Protein AF-A0A183SJF9-F1 (afdb_monomer_lite)

Foldseek 3Di:
DVVVVVVVVVVVCVVVVVVVVVVVVVVVVVVVVLVVQLVVCVVVVVVVVNVVSVCVVVDPPPPQPPWDADPVRPDTHRDPVVSVVRVVVVCCCVVVVDPPDDDDDDDDDDD

Sequence (111 aa):
MELRTHANKAAYFRCQRPVQQRLREMQDAWMIRKAEEIQGCADRNEMKIFFKAIKAIYGPCIKGSAPLLSSDGTTLLTEKSQILKRWAEHFRSVLNCSSANRYDLRHPPTT

Secondary structure (DSSP, 8-state):
-HHHHHHHHHHHHHHHHHHHHHHHHHHHHHHHHHHHHHHHHHHTT-HHHHHHHHHHHH-S-------EE-TTSS-EE-SHHHH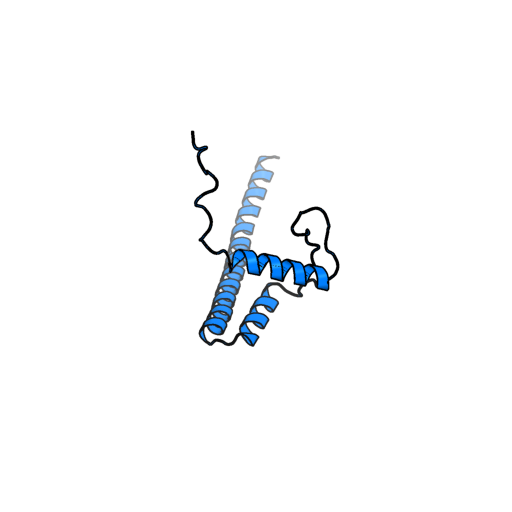HHHHHHHHHHHHS--S---S---PPP--

Organis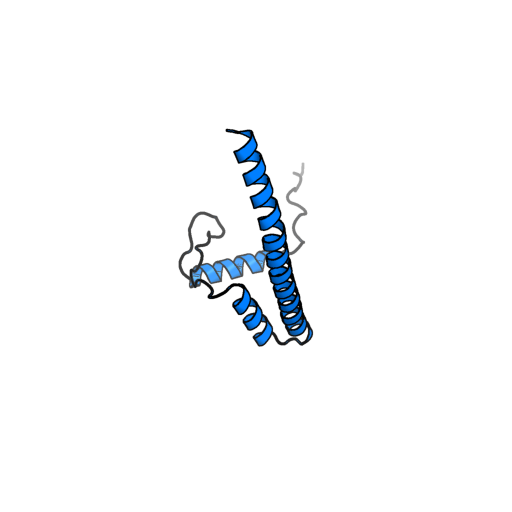m: Schistocephalus solidus (NCBI:txid70667)

pLDDT: mean 84.31, std 14.86, range [44.47, 97.75]

Radius of gyration: 27.4 Å; chains: 1; bounding box: 81×44×60 Å

Structure (mmCIF, N/CA/C/O backbone):
data_AF-A0A183SJF9-F1
#
_entry.id   AF-A0A183SJF9-F1
#
loop_
_atom_site.group_PDB
_atom_site.id
_atom_site.type_symbol
_atom_site.label_atom_id
_atom_site.label_alt_id
_atom_site.label_comp_id
_atom_site.label_asym_id
_atom_site.label_entity_id
_atom_site.label_seq_id
_atom_site.pdbx_PDB_ins_code
_atom_site.Cartn_x
_atom_site.Cartn_y
_atom_site.Cartn_z
_atom_site.occupancy
_atom_site.B_iso_or_equiv
_atom_site.auth_seq_id
_atom_site.auth_comp_id
_atom_site.auth_asym_id
_atom_site.auth_atom_id
_atom_site.pdbx_PDB_model_num
ATOM 1 N N . MET A 1 1 ? 17.161 23.687 -37.092 1.00 63.03 1 MET A N 1
ATOM 2 C CA . MET A 1 1 ? 17.462 23.278 -35.699 1.00 63.03 1 MET A CA 1
ATOM 3 C C . MET A 1 1 ? 16.383 22.346 -35.133 1.00 63.03 1 MET A C 1
ATOM 5 O O . MET A 1 1 ? 16.736 21.341 -34.534 1.00 63.03 1 MET A O 1
ATOM 9 N N . GLU A 1 2 ? 15.096 22.604 -35.391 1.00 66.31 2 GLU A N 1
ATOM 10 C CA . GLU A 1 2 ? 13.957 21.864 -34.807 1.00 66.31 2 GLU A CA 1
ATOM 11 C C . GLU A 1 2 ? 13.864 20.368 -35.158 1.00 66.31 2 GLU A C 1
ATOM 13 O O . GLU A 1 2 ? 13.610 19.548 -34.277 1.00 66.31 2 GLU A O 1
ATOM 18 N N . LEU A 1 3 ? 14.147 19.971 -36.405 1.00 69.19 3 LEU A N 1
ATOM 19 C CA . LEU A 1 3 ? 14.088 18.559 -36.829 1.00 69.19 3 LEU A CA 1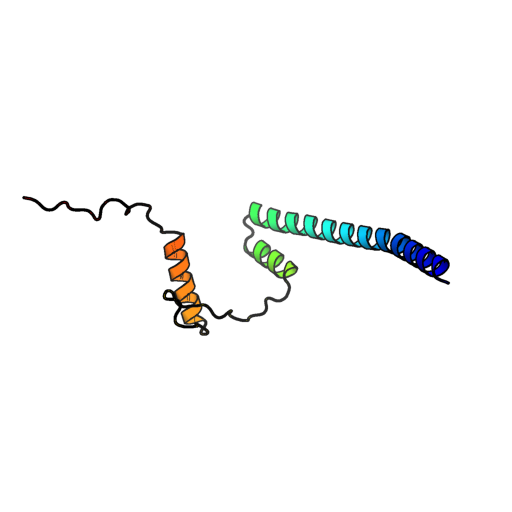
ATOM 20 C C . LEU A 1 3 ? 15.033 17.645 -36.024 1.00 69.19 3 LEU A C 1
ATOM 22 O O . LEU A 1 3 ? 14.675 16.518 -35.678 1.00 69.19 3 LEU A O 1
ATOM 26 N N . ARG A 1 4 ? 16.220 18.148 -35.656 1.00 72.12 4 ARG A N 1
ATOM 27 C CA . ARG A 1 4 ? 17.203 17.421 -34.832 1.00 72.12 4 ARG A CA 1
ATOM 28 C C . ARG A 1 4 ? 16.708 17.249 -33.392 1.00 72.12 4 ARG A C 1
ATOM 30 O O . ARG A 1 4 ? 16.926 16.204 -32.786 1.00 72.12 4 ARG A O 1
ATOM 37 N N . THR A 1 5 ? 15.984 18.233 -32.867 1.00 78.31 5 THR A N 1
ATOM 38 C CA . THR A 1 5 ? 15.373 18.189 -31.532 1.00 78.31 5 THR A CA 1
ATOM 39 C C . THR A 1 5 ? 14.231 17.169 -31.467 1.00 78.31 5 THR A C 1
ATOM 41 O O . THR A 1 5 ? 14.165 16.386 -30.518 1.00 78.31 5 THR A O 1
ATOM 44 N N . HIS A 1 6 ? 13.378 17.096 -32.496 1.00 81.00 6 HIS A N 1
ATOM 45 C CA . HIS A 1 6 ? 12.317 16.083 -32.586 1.00 81.00 6 HIS A CA 1
ATOM 46 C C . HIS A 1 6 ? 12.873 14.656 -32.699 1.00 81.00 6 HIS A C 1
ATOM 48 O O . HIS A 1 6 ? 12.398 13.757 -32.001 1.00 81.00 6 HIS A O 1
ATOM 54 N N . ALA A 1 7 ? 13.917 14.452 -33.510 1.00 82.69 7 ALA A N 1
ATOM 55 C CA . ALA A 1 7 ? 14.579 13.154 -33.650 1.00 82.69 7 ALA A CA 1
ATOM 56 C C . ALA A 1 7 ? 15.232 12.683 -32.336 1.00 82.69 7 ALA A C 1
ATOM 58 O O . ALA A 1 7 ? 15.065 11.525 -31.943 1.00 82.69 7 ALA A O 1
ATOM 59 N N . ASN A 1 8 ? 15.902 13.588 -31.615 1.00 86.31 8 ASN A N 1
ATOM 60 C CA . ASN A 1 8 ? 16.506 13.296 -30.313 1.00 86.31 8 ASN A CA 1
ATOM 61 C C . ASN A 1 8 ? 15.448 12.968 -29.248 1.00 86.31 8 ASN A C 1
ATOM 63 O O . ASN A 1 8 ? 15.603 12.010 -28.492 1.00 86.31 8 ASN A O 1
ATOM 67 N N . LYS A 1 9 ? 14.333 13.709 -29.225 1.00 88.69 9 LYS A N 1
ATOM 68 C CA . LYS A 1 9 ? 13.199 13.440 -28.328 1.00 88.69 9 LYS A CA 1
ATOM 69 C C . LYS A 1 9 ? 12.574 12.070 -28.608 1.00 88.69 9 LYS A C 1
ATOM 71 O O . LYS A 1 9 ? 12.296 11.318 -27.676 1.00 88.69 9 LYS A O 1
ATOM 76 N N . ALA A 1 10 ? 12.406 11.708 -29.881 1.00 88.31 10 ALA A N 1
ATOM 77 C CA . ALA A 1 10 ? 11.912 10.390 -30.268 1.00 88.31 10 ALA A CA 1
ATOM 78 C C . ALA A 1 10 ? 12.875 9.268 -29.846 1.00 88.31 10 ALA A C 1
ATOM 80 O O . ALA A 1 10 ? 12.427 8.245 -29.331 1.00 88.31 10 ALA A O 1
ATOM 81 N N . ALA A 1 11 ? 14.189 9.462 -30.006 1.00 90.50 11 ALA A N 1
ATOM 82 C CA . ALA A 1 11 ? 15.196 8.505 -29.547 1.00 90.50 11 ALA A CA 1
ATOM 83 C C . ALA A 1 11 ? 15.155 8.310 -28.023 1.00 90.50 11 ALA A C 1
ATOM 85 O O . ALA A 1 11 ? 15.146 7.172 -27.559 1.00 90.50 11 ALA A O 1
ATOM 86 N N . TYR A 1 12 ? 15.027 9.395 -27.256 1.00 91.06 12 TYR A N 1
ATOM 87 C CA . TYR A 1 12 ? 14.890 9.334 -25.802 1.00 91.06 12 TYR A CA 1
ATOM 88 C C . TYR A 1 12 ? 13.672 8.508 -25.365 1.00 91.06 12 TYR A C 1
ATOM 90 O O . TYR A 1 12 ? 13.817 7.558 -24.597 1.00 91.06 12 TYR A O 1
ATOM 98 N N . PHE A 1 13 ? 12.478 8.798 -25.897 1.00 91.25 13 PHE A N 1
ATOM 99 C CA . PHE A 1 13 ? 11.276 8.036 -25.539 1.00 91.25 13 PHE A CA 1
ATOM 100 C C . PHE A 1 13 ? 11.348 6.572 -25.978 1.00 91.25 13 PHE A C 1
ATOM 102 O O . PHE A 1 13 ? 10.832 5.705 -25.274 1.00 91.25 13 PHE A O 1
ATOM 109 N N . ARG A 1 14 ? 11.997 6.274 -27.110 1.00 91.62 14 ARG A N 1
ATOM 110 C CA . ARG A 1 14 ? 12.240 4.887 -27.531 1.00 91.62 14 ARG A CA 1
ATOM 111 C C . ARG A 1 14 ? 13.096 4.127 -26.518 1.00 91.62 14 ARG A C 1
ATOM 113 O O . ARG A 1 14 ? 12.793 2.972 -26.253 1.00 91.62 14 ARG A O 1
ATOM 120 N N . CYS A 1 15 ? 14.100 4.767 -25.920 1.00 89.38 15 CYS A N 1
ATOM 121 C CA . CYS A 1 15 ? 14.940 4.151 -24.889 1.00 89.38 15 CYS A CA 1
ATOM 122 C C . CYS A 1 15 ? 14.262 4.101 -23.508 1.00 89.38 15 CYS A C 1
ATOM 124 O O . CYS A 1 15 ? 14.472 3.158 -22.752 1.00 89.38 15 CYS A O 1
ATOM 126 N N . GLN A 1 16 ? 13.438 5.096 -23.172 1.00 94.94 16 GLN A N 1
ATOM 127 C CA . GLN A 1 16 ? 12.763 5.186 -21.874 1.00 94.94 16 GLN A CA 1
ATOM 128 C C . GLN A 1 16 ? 11.645 4.144 -21.715 1.00 94.94 16 GLN A C 1
ATOM 130 O O . GLN A 1 16 ? 11.494 3.567 -20.638 1.00 94.94 16 GLN A O 1
ATOM 135 N N . ARG A 1 17 ? 10.864 3.892 -22.775 1.00 94.38 17 ARG A N 1
ATOM 136 C CA . ARG A 1 17 ? 9.694 2.998 -22.722 1.00 94.38 17 ARG A CA 1
ATOM 137 C C . ARG A 1 17 ? 10.037 1.575 -22.258 1.00 94.38 17 ARG A C 1
ATOM 139 O O . ARG A 1 17 ? 9.376 1.121 -21.330 1.00 94.38 17 ARG A O 1
ATOM 146 N N . PRO A 1 18 ? 11.064 0.887 -22.800 1.00 96.06 18 PRO A N 1
ATOM 147 C CA . PRO A 1 18 ? 11.434 -0.448 -22.333 1.00 96.06 18 PRO A CA 1
ATOM 148 C C . PRO A 1 18 ? 11.831 -0.472 -20.857 1.00 96.06 18 PRO A C 1
ATOM 150 O O . PRO A 1 18 ? 11.457 -1.389 -20.138 1.00 96.06 18 PRO A O 1
ATOM 153 N N . VAL A 1 19 ? 12.553 0.550 -20.385 1.00 95.19 19 VAL A N 1
ATOM 154 C CA . VAL A 1 19 ? 12.987 0.639 -18.982 1.00 95.19 19 VAL A CA 1
ATOM 155 C C . VAL A 1 19 ? 11.788 0.818 -18.052 1.00 95.19 19 VAL A C 1
ATOM 157 O O . VAL A 1 19 ? 11.683 0.129 -17.041 1.00 95.19 19 VAL A O 1
ATOM 160 N N . GLN A 1 20 ? 10.855 1.702 -18.408 1.00 95.94 20 GLN A N 1
ATOM 161 C CA . GLN A 1 20 ? 9.625 1.905 -17.639 1.00 95.94 20 GLN A CA 1
ATOM 162 C C . GLN A 1 20 ? 8.725 0.671 -17.646 1.00 95.94 20 GLN A C 1
ATOM 164 O O . GLN A 1 20 ? 8.147 0.339 -16.614 1.00 95.94 20 GLN A O 1
ATOM 169 N N . GLN A 1 21 ? 8.619 -0.002 -18.791 1.00 96.31 21 GLN A N 1
ATOM 170 C CA . GLN A 1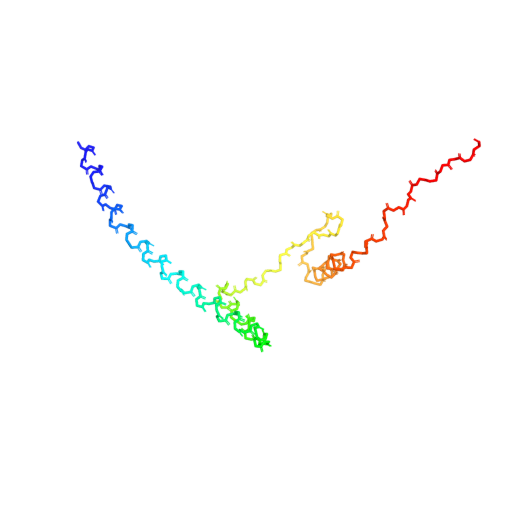 21 ? 7.849 -1.230 -18.925 1.00 96.31 21 GLN A CA 1
ATOM 171 C C . GLN A 1 21 ? 8.408 -2.318 -18.006 1.00 96.31 21 GLN A C 1
ATOM 173 O O . GLN A 1 21 ? 7.675 -2.878 -17.199 1.00 96.31 21 GLN A O 1
ATOM 178 N N . ARG A 1 22 ? 9.726 -2.534 -18.041 1.00 97.25 22 ARG A N 1
ATOM 179 C CA . ARG A 1 22 ? 10.393 -3.543 -17.213 1.00 97.25 22 ARG A CA 1
ATOM 180 C C . ARG A 1 22 ? 10.278 -3.240 -15.722 1.00 97.25 22 ARG A C 1
ATOM 182 O O . ARG A 1 22 ? 10.066 -4.143 -14.922 1.00 97.25 22 ARG A O 1
ATOM 189 N N . LEU A 1 23 ? 10.376 -1.964 -15.345 1.00 97.06 23 LEU A N 1
ATOM 190 C CA . LEU A 1 23 ? 10.158 -1.540 -13.963 1.00 97.06 23 LEU A CA 1
ATOM 191 C C . LEU A 1 23 ? 8.729 -1.844 -13.501 1.00 97.06 23 LEU A C 1
ATOM 193 O O . LEU A 1 23 ? 8.542 -2.317 -12.383 1.00 97.06 23 LEU A O 1
ATOM 197 N N . ARG A 1 24 ? 7.736 -1.595 -14.360 1.00 97.44 24 ARG A N 1
ATOM 198 C CA . ARG A 1 24 ? 6.330 -1.883 -14.065 1.00 97.44 24 ARG A CA 1
ATOM 199 C C . ARG A 1 24 ? 6.093 -3.379 -13.914 1.00 97.44 24 ARG A C 1
ATOM 201 O O . ARG A 1 24 ? 5.551 -3.789 -12.902 1.00 97.44 24 ARG A O 1
ATOM 208 N N . GLU A 1 25 ? 6.615 -4.190 -14.828 1.00 97.50 25 GLU A N 1
ATOM 209 C CA . GLU A 1 25 ? 6.543 -5.655 -14.741 1.00 97.50 25 GLU A CA 1
ATOM 210 C C . GLU A 1 25 ? 7.172 -6.190 -13.448 1.00 97.50 25 GLU A C 1
ATOM 212 O O . GLU A 1 25 ? 6.611 -7.066 -12.795 1.00 97.50 25 GLU A O 1
ATOM 217 N N . MET A 1 26 ? 8.316 -5.637 -13.030 1.00 97.19 26 MET A N 1
ATOM 218 C CA . MET A 1 26 ? 8.954 -6.009 -11.764 1.00 97.19 26 MET A CA 1
ATOM 219 C C . MET A 1 26 ? 8.112 -5.613 -10.544 1.00 97.19 26 MET A C 1
ATOM 221 O O . MET A 1 26 ? 8.031 -6.380 -9.582 1.00 97.19 26 MET A O 1
ATOM 225 N N . GLN A 1 27 ? 7.494 -4.430 -10.569 1.00 95.50 27 GLN A N 1
ATOM 226 C CA . GLN A 1 27 ? 6.592 -3.975 -9.509 1.00 95.50 27 GLN A CA 1
ATOM 227 C C . GLN A 1 27 ? 5.327 -4.834 -9.448 1.00 95.50 27 GLN A C 1
ATOM 229 O O . GLN A 1 27 ? 4.959 -5.282 -8.365 1.00 95.50 27 GLN A O 1
ATOM 234 N N . ASP A 1 28 ? 4.714 -5.121 -10.593 1.00 96.50 28 ASP A N 1
ATOM 235 C CA . ASP A 1 28 ? 3.509 -5.940 -10.699 1.00 96.50 28 ASP A CA 1
ATOM 236 C C . ASP A 1 28 ? 3.783 -7.368 -10.214 1.00 96.50 28 ASP A C 1
ATOM 238 O O . ASP A 1 28 ? 3.038 -7.891 -9.389 1.00 96.50 28 ASP A O 1
ATOM 242 N N . ALA A 1 29 ? 4.904 -7.973 -10.621 1.00 97.75 29 ALA A N 1
ATOM 243 C CA . ALA A 1 29 ? 5.310 -9.296 -10.146 1.00 97.75 29 ALA A CA 1
ATOM 244 C C . ALA A 1 29 ? 5.527 -9.327 -8.623 1.00 97.75 29 ALA A C 1
ATOM 246 O O . ALA A 1 29 ? 5.157 -10.291 -7.948 1.00 97.75 29 ALA A O 1
ATOM 247 N N . TRP A 1 30 ? 6.112 -8.268 -8.056 1.00 95.31 30 TRP A N 1
ATOM 248 C CA . TRP A 1 30 ? 6.247 -8.138 -6.607 1.00 95.31 30 TRP A CA 1
ATOM 249 C C . TRP A 1 30 ? 4.885 -7.982 -5.912 1.00 95.31 30 TRP A C 1
ATOM 251 O O . TRP A 1 30 ? 4.652 -8.644 -4.899 1.00 95.31 30 TRP A O 1
ATOM 261 N N . MET A 1 31 ? 3.982 -7.167 -6.465 1.00 94.12 31 MET A N 1
ATOM 262 C CA . MET A 1 31 ? 2.630 -6.948 -5.937 1.00 94.12 31 MET A CA 1
ATOM 263 C C . MET A 1 31 ? 1.785 -8.222 -5.962 1.00 94.12 31 MET A C 1
ATOM 265 O O . MET A 1 31 ? 1.156 -8.542 -4.956 1.00 94.12 31 MET A O 1
ATOM 269 N N . ILE A 1 32 ? 1.814 -8.975 -7.066 1.00 96.81 32 ILE A N 1
ATOM 270 C CA . ILE A 1 32 ? 1.114 -10.261 -7.203 1.00 96.81 32 ILE A CA 1
ATOM 271 C C . ILE A 1 32 ? 1.588 -11.223 -6.115 1.00 96.81 32 ILE A C 1
ATOM 273 O O . ILE A 1 32 ? 0.778 -11.718 -5.334 1.00 96.81 32 ILE A O 1
ATOM 277 N N . ARG A 1 33 ? 2.907 -11.396 -5.971 1.00 95.88 33 ARG A N 1
ATOM 278 C CA . ARG A 1 33 ? 3.475 -12.287 -4.950 1.00 95.88 33 ARG A CA 1
ATOM 279 C C . ARG A 1 33 ? 3.085 -11.870 -3.530 1.00 95.88 33 ARG A C 1
ATOM 281 O O . ARG A 1 33 ? 2.867 -12.713 -2.663 1.00 95.88 33 ARG A O 1
ATOM 288 N N . LYS A 1 34 ? 3.009 -10.563 -3.265 1.00 94.12 34 LYS A N 1
ATOM 289 C CA . LYS A 1 34 ? 2.555 -10.043 -1.970 1.00 94.12 34 LYS A CA 1
ATOM 290 C C . LYS A 1 34 ? 1.067 -10.265 -1.724 1.00 94.12 34 LYS A C 1
ATOM 292 O O . LYS A 1 34 ? 0.700 -10.577 -0.593 1.00 94.12 34 LYS A O 1
ATOM 297 N N . ALA A 1 35 ? 0.232 -10.146 -2.751 1.00 95.12 35 ALA A N 1
ATOM 298 C CA . ALA A 1 35 ? -1.187 -10.462 -2.653 1.00 95.12 35 ALA A CA 1
ATOM 299 C C . ALA A 1 35 ? -1.406 -11.952 -2.346 1.00 95.12 35 ALA A C 1
ATOM 301 O O . ALA A 1 35 ? -2.167 -12.270 -1.438 1.00 95.12 35 ALA A O 1
ATOM 302 N N . GLU A 1 36 ? -0.680 -12.848 -3.018 1.00 96.31 36 GLU A N 1
ATOM 303 C CA . GLU A 1 36 ? -0.729 -14.296 -2.765 1.00 96.31 36 GLU A CA 1
ATOM 304 C C . GLU A 1 36 ? -0.301 -14.653 -1.334 1.00 96.31 36 GLU A C 1
ATOM 306 O O . GLU A 1 36 ? -0.962 -15.447 -0.666 1.00 96.31 36 GLU A O 1
ATOM 311 N N . GLU A 1 37 ? 0.771 -14.036 -0.824 1.00 94.31 37 GLU A N 1
ATOM 312 C CA . GLU A 1 37 ? 1.228 -14.222 0.560 1.00 94.31 37 GLU A CA 1
ATOM 313 C C . GLU A 1 37 ? 0.135 -13.827 1.567 1.00 94.31 37 GLU A C 1
ATOM 315 O O . GLU A 1 37 ? -0.161 -14.577 2.500 1.00 94.31 37 GLU A O 1
ATOM 320 N N . ILE A 1 38 ? -0.484 -12.660 1.366 1.00 95.19 38 ILE A N 1
ATOM 321 C CA . ILE A 1 38 ? -1.548 -12.137 2.230 1.00 95.19 38 ILE A CA 1
ATOM 322 C C . ILE A 1 38 ? -2.794 -13.019 2.151 1.00 95.19 38 ILE A C 1
ATOM 324 O O . ILE A 1 38 ? -3.343 -13.380 3.193 1.00 95.19 38 ILE A O 1
ATOM 328 N N . GLN A 1 39 ? -3.213 -13.399 0.945 1.00 95.62 39 GLN A N 1
ATOM 329 C CA . GLN A 1 39 ? -4.365 -14.270 0.743 1.00 95.62 39 GLN A CA 1
ATOM 330 C C . GLN A 1 39 ? -4.141 -15.624 1.417 1.00 95.62 39 GLN A C 1
ATOM 332 O O . GLN A 1 39 ? -4.965 -16.049 2.218 1.00 95.62 39 GLN A O 1
ATOM 337 N N . GLY A 1 40 ? -2.971 -16.239 1.222 1.00 96.88 40 GLY A N 1
ATOM 338 C CA . GLY A 1 40 ? -2.638 -17.503 1.872 1.00 96.88 40 GLY A CA 1
ATOM 339 C C . GLY A 1 40 ? -2.645 -17.412 3.403 1.00 96.88 40 GLY A C 1
ATOM 340 O O . GLY A 1 40 ? -3.036 -18.366 4.070 1.00 96.88 40 GLY A O 1
ATOM 341 N N . CYS A 1 41 ? -2.252 -16.272 3.986 1.00 95.44 41 CYS A N 1
ATOM 342 C CA . CYS A 1 41 ? -2.387 -16.056 5.432 1.00 95.44 41 CYS A CA 1
ATOM 343 C C . CYS A 1 41 ? -3.857 -16.000 5.871 1.00 95.44 41 CYS A C 1
ATOM 345 O O . CYS A 1 41 ? -4.192 -16.525 6.932 1.00 95.44 41 CYS A O 1
ATOM 347 N N . ALA A 1 42 ? -4.722 -15.358 5.083 1.00 93.06 42 ALA A N 1
ATOM 348 C CA . ALA A 1 42 ? -6.153 -15.299 5.360 1.00 93.06 42 ALA A CA 1
ATOM 349 C C . ALA A 1 42 ? -6.790 -16.694 5.271 1.00 93.06 42 ALA A C 1
ATOM 351 O O . ALA A 1 42 ? -7.485 -17.100 6.201 1.00 93.06 42 ALA A O 1
ATOM 352 N N . ASP A 1 43 ? -6.466 -17.451 4.221 1.00 96.94 43 ASP A N 1
ATOM 353 C CA . ASP A 1 43 ? -6.989 -18.800 3.981 1.00 96.94 43 ASP A CA 1
ATOM 354 C C . ASP A 1 43 ? -6.592 -19.778 5.099 1.00 96.94 43 ASP A C 1
ATOM 356 O O . ASP A 1 43 ? -7.377 -20.638 5.494 1.00 96.94 43 ASP A O 1
ATOM 360 N N . ARG A 1 44 ? -5.388 -19.618 5.668 1.00 97.12 44 ARG A N 1
ATOM 361 C CA . ARG A 1 44 ? -4.902 -20.404 6.820 1.00 97.12 44 ARG A CA 1
ATOM 362 C C . ARG A 1 44 ? -5.345 -19.859 8.184 1.00 97.12 44 ARG A C 1
ATOM 364 O O . ARG A 1 44 ? -4.943 -20.398 9.212 1.00 97.12 44 ARG A O 1
ATOM 371 N N . ASN A 1 45 ? -6.147 -18.793 8.221 1.00 94.50 45 ASN A N 1
ATOM 372 C CA . ASN A 1 45 ? -6.552 -18.089 9.444 1.00 94.50 45 ASN A CA 1
ATOM 373 C C . ASN A 1 45 ? -5.363 -17.585 10.304 1.00 94.50 45 ASN A C 1
ATOM 375 O O . ASN A 1 45 ? -5.455 -17.405 11.520 1.00 94.50 45 ASN A O 1
ATOM 379 N N . GLU A 1 46 ? -4.222 -17.301 9.677 1.00 95.94 46 GLU A N 1
ATOM 380 C CA . GLU A 1 46 ? -3.002 -16.810 10.324 1.00 95.94 46 GLU A CA 1
ATOM 381 C C . GLU A 1 46 ? -3.047 -15.283 10.501 1.00 95.94 46 GLU A C 1
ATOM 383 O O . GLU A 1 46 ? -2.187 -14.539 10.020 1.00 95.94 46 GLU A O 1
ATOM 388 N N . MET A 1 47 ? -4.053 -14.782 11.225 1.00 93.25 47 MET A N 1
ATOM 389 C CA . MET A 1 47 ? -4.357 -13.343 11.299 1.00 93.25 47 MET A CA 1
ATOM 390 C C . MET A 1 47 ? -3.178 -12.481 11.775 1.00 93.25 47 MET A C 1
ATOM 392 O O . MET A 1 47 ? -2.960 -11.373 11.284 1.00 93.25 47 MET A O 1
ATOM 396 N N . LYS A 1 48 ? -2.343 -12.993 12.687 1.00 92.25 48 LYS A N 1
ATOM 397 C CA . LYS A 1 48 ? -1.128 -12.290 13.136 1.00 92.25 48 LYS A CA 1
ATOM 398 C C . LYS A 1 48 ? -0.138 -12.050 11.989 1.00 92.25 48 LYS A C 1
ATOM 400 O O . LYS A 1 48 ? 0.479 -10.984 11.930 1.00 92.25 48 LYS A O 1
ATOM 405 N N . ILE A 1 49 ? 0.028 -13.032 11.104 1.00 94.38 49 ILE A N 1
ATOM 406 C CA . ILE A 1 49 ? 0.936 -12.953 9.954 1.00 94.38 49 ILE A CA 1
ATOM 407 C C . ILE A 1 49 ? 0.311 -12.071 8.872 1.00 94.38 49 ILE A C 1
ATOM 409 O O . ILE A 1 49 ? 0.991 -11.182 8.367 1.00 94.38 49 ILE A O 1
ATOM 413 N N . PHE A 1 50 ? -0.995 -12.206 8.632 1.00 93.19 50 PHE A N 1
ATOM 414 C CA . PHE A 1 50 ? -1.765 -11.342 7.734 1.00 93.19 50 PHE A CA 1
ATOM 415 C C . PHE A 1 50 ? -1.568 -9.849 8.050 1.00 93.19 50 PHE A C 1
ATOM 417 O O . PHE A 1 50 ? -1.124 -9.071 7.204 1.00 93.19 50 PHE A O 1
ATOM 424 N N . PHE A 1 51 ? -1.783 -9.443 9.308 1.00 88.69 51 PHE A N 1
ATOM 425 C CA . PHE A 1 51 ? -1.583 -8.050 9.722 1.00 88.69 51 PHE A CA 1
ATOM 426 C C . PHE A 1 51 ? -0.124 -7.592 9.610 1.00 88.69 51 PHE A C 1
ATOM 428 O O . PHE A 1 51 ? 0.135 -6.418 9.330 1.00 88.69 51 PHE A O 1
ATOM 435 N N . LYS A 1 52 ? 0.843 -8.489 9.833 1.00 90.50 52 LYS A N 1
ATOM 436 C CA . LYS A 1 52 ? 2.269 -8.182 9.660 1.00 90.50 52 LYS A CA 1
ATOM 437 C C . LYS A 1 52 ? 2.612 -7.958 8.182 1.00 90.50 52 LYS A C 1
ATOM 439 O O . LYS A 1 52 ? 3.318 -6.997 7.882 1.00 90.50 52 LYS A O 1
ATOM 444 N N . ALA A 1 53 ? 2.093 -8.792 7.283 1.00 91.69 53 ALA A N 1
ATOM 445 C CA . ALA A 1 53 ? 2.307 -8.693 5.841 1.00 91.69 53 ALA A CA 1
ATOM 446 C C . ALA A 1 53 ? 1.703 -7.404 5.261 1.00 91.69 53 ALA A C 1
ATOM 448 O O . ALA A 1 53 ? 2.392 -6.681 4.545 1.00 91.69 53 ALA A O 1
ATOM 449 N N . ILE A 1 54 ? 0.478 -7.041 5.663 1.00 90.62 54 ILE A N 1
ATOM 450 C CA . ILE A 1 54 ? -0.149 -5.767 5.269 1.00 90.62 54 ILE A CA 1
ATOM 451 C C . ILE A 1 54 ? 0.711 -4.575 5.704 1.00 90.62 54 ILE A C 1
ATOM 453 O O . ILE A 1 54 ? 1.025 -3.702 4.896 1.00 90.62 54 ILE A O 1
ATOM 457 N N . LYS A 1 55 ? 1.156 -4.543 6.967 1.00 87.75 55 LYS A N 1
ATOM 458 C CA . LYS A 1 55 ? 2.013 -3.454 7.469 1.00 87.75 55 LYS A CA 1
ATOM 459 C C . LYS A 1 55 ? 3.337 -3.337 6.713 1.00 87.75 55 LYS A C 1
ATOM 461 O O . LYS A 1 55 ? 3.853 -2.235 6.581 1.00 87.75 55 LYS A O 1
ATOM 466 N N . ALA A 1 56 ? 3.887 -4.445 6.220 1.00 88.81 56 ALA A N 1
ATOM 467 C CA . ALA A 1 56 ? 5.126 -4.422 5.451 1.00 88.81 56 ALA A CA 1
ATOM 468 C C . ALA A 1 56 ? 4.972 -3.731 4.081 1.00 88.81 56 ALA A C 1
ATOM 470 O O . ALA A 1 56 ? 5.946 -3.167 3.594 1.00 88.81 56 ALA A O 1
ATOM 471 N N . ILE A 1 57 ? 3.773 -3.743 3.480 1.00 89.88 57 ILE A N 1
ATOM 472 C CA . ILE A 1 57 ? 3.495 -3.083 2.190 1.00 89.88 57 ILE A CA 1
ATOM 473 C C . ILE A 1 57 ? 3.284 -1.579 2.375 1.00 89.88 57 ILE A C 1
ATOM 475 O O . ILE A 1 57 ? 3.872 -0.779 1.656 1.00 89.88 57 ILE A O 1
ATOM 479 N N . TYR A 1 58 ? 2.465 -1.189 3.354 1.00 83.94 58 TYR A N 1
ATOM 480 C CA . TYR A 1 58 ? 2.138 0.223 3.596 1.00 83.94 58 TYR A CA 1
ATOM 481 C C . TYR A 1 58 ? 3.251 0.996 4.326 1.00 83.94 58 TYR A C 1
ATOM 483 O O . TYR A 1 58 ? 3.177 2.217 4.445 1.00 83.94 58 TYR A O 1
ATOM 491 N N . GLY A 1 59 ? 4.289 0.300 4.800 1.00 76.88 59 GLY A N 1
ATOM 492 C CA . GLY A 1 59 ? 5.404 0.892 5.532 1.00 76.88 59 GLY A CA 1
ATOM 493 C C . GLY A 1 59 ? 5.056 1.243 6.985 1.00 76.88 59 GLY A C 1
ATOM 494 O O . GLY A 1 59 ? 4.034 0.802 7.525 1.00 76.88 59 GLY A O 1
ATOM 495 N N . PRO A 1 60 ? 5.918 2.014 7.674 1.00 73.31 60 PRO A N 1
ATOM 496 C CA . PRO A 1 60 ? 5.639 2.488 9.021 1.00 73.31 60 PRO A CA 1
ATOM 497 C C . PRO A 1 60 ? 4.322 3.264 9.033 1.00 73.31 60 PRO A C 1
ATOM 499 O O . PRO A 1 60 ? 4.213 4.336 8.446 1.00 73.31 60 PRO A O 1
ATOM 502 N N . CYS A 1 61 ? 3.314 2.720 9.715 1.00 63.09 61 CYS A N 1
ATOM 503 C CA . CYS A 1 61 ? 2.070 3.439 9.946 1.00 63.09 61 CYS A CA 1
ATOM 504 C C . CYS A 1 61 ? 2.406 4.756 10.658 1.00 63.09 61 CYS A C 1
ATOM 506 O O . CYS A 1 61 ? 2.912 4.741 11.786 1.00 63.09 61 CYS A O 1
ATOM 508 N N . ILE A 1 62 ? 2.152 5.883 9.988 1.00 65.38 62 ILE A N 1
ATOM 509 C CA . ILE A 1 62 ? 2.209 7.203 10.607 1.00 65.38 62 ILE A CA 1
ATOM 510 C C . ILE A 1 62 ? 1.153 7.167 11.709 1.00 65.38 62 ILE A C 1
ATOM 512 O O . ILE A 1 62 ? -0.043 7.133 11.432 1.00 65.38 62 ILE A O 1
ATOM 516 N N . LYS A 1 63 ? 1.589 7.121 12.972 1.00 67.25 63 LYS A N 1
ATOM 517 C CA . LYS A 1 63 ? 0.713 7.072 14.155 1.00 67.25 63 LYS A CA 1
ATOM 518 C C . LYS A 1 63 ? 0.032 8.426 14.413 1.00 67.25 63 LYS A C 1
ATOM 520 O O . LYS A 1 63 ? -0.071 8.860 15.555 1.00 67.25 63 LYS A O 1
ATOM 525 N N . GLY A 1 64 ? -0.398 9.110 13.359 1.00 69.31 64 GLY A N 1
ATOM 526 C CA . GLY A 1 64 ? -1.294 10.246 13.466 1.00 69.31 64 GLY A CA 1
ATOM 527 C C . GLY A 1 64 ? -2.698 9.708 13.675 1.00 69.31 64 GLY A C 1
ATOM 528 O O . GLY A 1 64 ? -3.227 9.008 12.814 1.00 69.31 64 GLY A O 1
ATOM 529 N N . SER A 1 65 ? -3.304 10.001 14.823 1.00 71.31 65 SER A N 1
ATOM 530 C CA . SER A 1 65 ? -4.750 9.847 14.935 1.00 71.31 65 SER A CA 1
ATOM 531 C C . SER A 1 65 ? -5.365 10.923 14.047 1.00 71.31 65 SER A C 1
ATOM 533 O O . SER 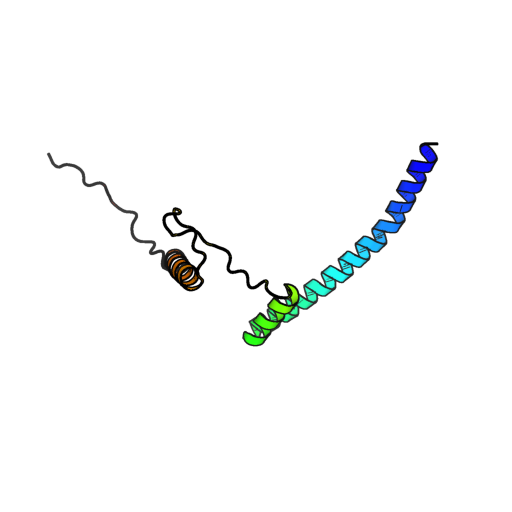A 1 65 ? -5.196 12.107 14.328 1.00 71.31 65 SER A O 1
ATOM 535 N N . ALA A 1 66 ? -6.004 10.526 12.946 1.00 81.56 66 ALA A N 1
ATOM 536 C CA . ALA A 1 66 ? -6.714 11.475 12.101 1.00 81.56 66 ALA A CA 1
ATOM 537 C C . ALA A 1 66 ? -7.866 12.079 12.922 1.00 81.56 66 ALA A C 1
ATOM 539 O O . ALA A 1 66 ? -8.642 11.309 13.502 1.00 81.56 66 ALA A O 1
ATOM 540 N N . PRO A 1 67 ? -7.978 13.415 13.014 1.00 87.88 67 PRO A N 1
ATOM 541 C CA . PRO A 1 67 ? -9.121 14.036 13.658 1.00 87.88 67 PRO A CA 1
ATOM 542 C C . PRO A 1 67 ? -10.417 13.631 12.949 1.00 87.88 67 PRO A C 1
ATOM 544 O O . PRO A 1 67 ? -10.456 13.558 11.720 1.00 87.88 67 PRO A O 1
ATOM 547 N N . LEU A 1 68 ? -11.472 13.357 13.713 1.00 91.56 68 LEU A N 1
ATOM 548 C CA . LEU A 1 68 ? -12.778 12.955 13.179 1.00 91.56 68 LEU A CA 1
ATOM 549 C C . LEU A 1 68 ? -13.851 13.948 13.583 1.00 91.56 68 LEU A C 1
ATOM 551 O O . LEU A 1 68 ? -13.775 14.530 14.654 1.00 91.56 68 LEU A O 1
ATOM 555 N N . LEU A 1 69 ? -14.891 14.094 12.773 1.00 92.94 69 LEU A N 1
ATOM 556 C CA . LEU A 1 69 ? -16.061 14.861 13.183 1.00 92.94 69 LEU A CA 1
ATOM 557 C C . LEU A 1 69 ? -16.939 14.059 14.154 1.00 92.94 69 LEU A C 1
ATOM 559 O O . LEU A 1 69 ? -17.094 12.835 14.037 1.00 92.94 69 LEU A O 1
ATOM 563 N N . SER A 1 70 ? -17.542 14.770 15.103 1.00 91.75 70 SER A N 1
ATOM 564 C CA . SER A 1 70 ? -18.630 14.276 15.946 1.00 91.75 70 SER A CA 1
ATOM 565 C C . SER A 1 70 ? -19.839 13.837 15.106 1.00 91.75 70 SER A C 1
ATOM 567 O O . SER A 1 70 ? -19.923 14.097 13.905 1.00 91.75 70 SER A O 1
ATOM 569 N N . SER A 1 71 ? -20.789 13.116 15.712 1.00 89.25 71 SER A N 1
ATOM 570 C CA . SER A 1 71 ? -21.942 12.583 14.965 1.00 89.25 71 SER A CA 1
ATOM 571 C C . SER A 1 71 ? -22.868 13.658 14.395 1.00 89.25 71 SER A C 1
ATOM 573 O O . SER A 1 71 ? -23.532 13.407 13.395 1.00 89.25 71 SER A O 1
ATOM 575 N N . ASP A 1 72 ? -22.906 14.826 15.026 1.00 89.75 72 ASP A N 1
ATOM 576 C CA . ASP A 1 72 ? -23.628 16.031 14.612 1.00 89.75 72 ASP A CA 1
ATOM 577 C C . ASP A 1 72 ? -22.791 16.950 13.698 1.00 89.75 72 ASP A C 1
ATOM 579 O O . ASP A 1 72 ? -23.292 17.961 13.218 1.00 89.75 72 ASP A O 1
ATOM 583 N N . GLY A 1 73 ? -21.522 16.611 13.439 1.00 91.00 73 GLY A N 1
ATOM 584 C CA . GLY A 1 73 ? -20.641 17.344 12.526 1.00 91.00 73 GLY A CA 1
ATOM 585 C C . GLY A 1 73 ? -20.088 18.671 13.057 1.00 91.00 73 GLY A C 1
ATOM 586 O O . GLY A 1 73 ? -19.393 19.362 12.318 1.00 91.00 73 GLY A O 1
ATOM 587 N N . THR A 1 74 ? -20.371 19.039 14.308 1.00 92.69 74 THR A N 1
ATOM 588 C CA . THR A 1 74 ? -20.038 20.362 14.867 1.00 92.69 74 THR A CA 1
ATOM 589 C C . THR A 1 74 ? -18.632 20.444 15.456 1.00 92.69 74 THR A C 1
ATOM 591 O O . THR A 1 74 ? -18.040 21.521 15.493 1.00 92.69 74 THR A O 1
ATOM 594 N N . THR A 1 75 ? -18.087 19.318 15.922 1.00 94.44 75 THR A N 1
ATOM 595 C CA . THR A 1 75 ? -16.862 19.287 16.727 1.00 94.44 75 THR A CA 1
ATOM 596 C C . THR A 1 75 ? -15.829 18.350 16.117 1.00 94.44 75 THR A C 1
ATOM 598 O O . THR A 1 75 ? -16.142 17.221 15.732 1.00 94.44 75 THR A O 1
ATOM 601 N N . LEU A 1 76 ? -14.572 18.801 16.062 1.00 94.81 76 LEU A N 1
ATOM 602 C CA . LEU A 1 76 ? -13.443 17.978 15.643 1.00 94.81 76 LEU A CA 1
ATOM 603 C C . LEU A 1 76 ? -12.852 17.232 16.849 1.00 94.81 76 LEU A C 1
ATOM 605 O O . LEU A 1 76 ? -12.307 17.831 17.771 1.00 94.81 76 LEU A O 1
ATOM 609 N N . LEU A 1 77 ? -12.948 15.910 16.823 1.00 93.00 77 LEU A N 1
ATOM 610 C CA . LEU A 1 77 ? -12.431 14.990 17.826 1.00 93.00 77 LEU A CA 1
ATOM 611 C C . LEU A 1 77 ? -10.963 14.692 17.530 1.00 93.00 77 LEU A C 1
ATOM 613 O O . LEU A 1 77 ? -10.643 14.045 16.532 1.00 93.00 77 LEU A O 1
ATOM 617 N N . THR A 1 78 ? -10.073 15.151 18.403 1.00 89.94 78 THR A N 1
ATOM 618 C CA . THR A 1 78 ? -8.616 14.951 18.297 1.00 89.94 78 THR A CA 1
ATOM 619 C C . THR A 1 78 ? -8.091 13.965 19.341 1.00 89.94 78 THR A C 1
ATOM 621 O O . THR A 1 78 ? -7.070 13.310 19.124 1.00 89.94 78 THR A O 1
ATOM 624 N N . GLU A 1 79 ? -8.806 13.798 20.457 1.00 91.31 79 GLU A N 1
ATOM 625 C CA . GLU A 1 79 ? -8.456 12.841 21.501 1.00 91.31 79 GLU A CA 1
ATOM 626 C C . GLU A 1 79 ? -8.761 11.401 21.073 1.00 91.31 79 GLU A C 1
ATOM 628 O O . GLU A 1 79 ? -9.856 11.068 20.611 1.00 91.31 79 GLU A O 1
ATOM 633 N N . LYS A 1 80 ? -7.803 10.498 21.303 1.00 87.88 80 LYS A N 1
ATOM 634 C CA . LYS A 1 80 ? -7.911 9.078 20.933 1.00 87.88 80 LYS A CA 1
ATOM 635 C C . LYS A 1 80 ? -9.139 8.387 21.541 1.00 87.88 80 LYS A C 1
ATOM 637 O O . LYS A 1 80 ? -9.768 7.572 20.873 1.00 87.88 80 LYS A O 1
ATOM 642 N N . SER A 1 81 ? -9.482 8.691 22.793 1.00 91.06 81 SER A N 1
ATOM 643 C CA . SER A 1 81 ? -10.661 8.143 23.485 1.00 91.06 81 SER A CA 1
ATOM 644 C C . SER A 1 81 ? -11.965 8.539 22.787 1.00 91.06 81 SER A C 1
ATOM 646 O O . SER A 1 81 ? -12.825 7.692 22.543 1.00 91.06 81 SER A O 1
ATOM 648 N N . GLN A 1 82 ? -12.083 9.810 22.410 1.00 92.62 82 GLN A N 1
ATOM 649 C CA . GLN A 1 82 ? -13.245 10.365 21.722 1.00 92.62 82 GLN A CA 1
ATOM 650 C C . GLN A 1 82 ? -13.374 9.796 20.304 1.00 92.62 82 GLN A C 1
ATOM 652 O O . GLN A 1 82 ? -14.458 9.379 19.900 1.00 92.62 82 GLN A O 1
ATOM 657 N N . ILE A 1 83 ? -12.253 9.681 19.587 1.00 91.81 83 ILE A N 1
ATOM 658 C CA . ILE A 1 83 ? -12.173 9.047 18.264 1.00 91.81 83 ILE A CA 1
ATOM 659 C C . ILE A 1 83 ? -12.644 7.589 18.323 1.00 91.81 83 ILE A C 1
ATOM 661 O O . ILE A 1 83 ? -13.471 7.173 17.513 1.00 91.81 83 ILE A O 1
ATOM 665 N N . LEU A 1 84 ? -12.172 6.807 19.300 1.00 90.94 84 LEU A N 1
ATOM 666 C CA . LEU A 1 84 ? -12.588 5.409 19.463 1.00 90.94 84 LEU A CA 1
ATOM 667 C C . LEU A 1 84 ? -14.079 5.283 19.798 1.00 90.94 84 LEU A C 1
ATOM 669 O O . LEU A 1 84 ? -14.759 4.415 19.249 1.00 90.94 84 LEU A O 1
ATOM 673 N N . LYS A 1 85 ? -14.605 6.166 20.655 1.00 93.31 85 LYS A N 1
ATOM 674 C CA . LYS A 1 85 ? -16.039 6.212 20.967 1.00 93.31 85 LYS A CA 1
ATOM 675 C C . LYS A 1 85 ? -16.870 6.505 19.712 1.00 93.31 85 LYS A C 1
ATOM 677 O O . LYS A 1 85 ? -17.838 5.793 19.449 1.00 93.31 85 LYS A O 1
ATOM 682 N N . ARG A 1 86 ? -16.450 7.478 18.898 1.00 94.06 86 ARG A N 1
ATOM 683 C CA . ARG A 1 86 ? -17.119 7.830 17.638 1.00 94.06 86 ARG A CA 1
ATOM 684 C C . ARG A 1 86 ? -17.098 6.685 16.624 1.00 94.06 86 ARG A C 1
ATOM 686 O O . ARG A 1 86 ? -18.114 6.426 15.982 1.00 94.06 86 ARG A O 1
ATOM 693 N N . TRP A 1 87 ? -15.983 5.961 16.509 1.00 91.88 87 TRP A N 1
ATOM 694 C CA . TRP A 1 87 ? -15.911 4.752 15.681 1.00 91.88 87 TRP A CA 1
ATOM 695 C C . TRP A 1 87 ? -16.900 3.681 16.144 1.00 91.88 87 TRP A C 1
ATOM 697 O O . TRP A 1 87 ? -17.607 3.110 15.317 1.00 91.88 87 TRP A O 1
ATOM 707 N N . ALA A 1 88 ? -17.000 3.436 17.454 1.00 90.62 88 ALA A N 1
ATOM 708 C CA . ALA A 1 88 ? -17.956 2.473 17.998 1.00 90.62 88 ALA A CA 1
ATOM 709 C C . ALA A 1 88 ? -19.413 2.864 17.691 1.00 90.62 88 ALA A C 1
ATOM 711 O O . ALA A 1 88 ? -20.219 2.002 17.351 1.00 90.62 88 ALA A O 1
ATOM 712 N N . GLU A 1 89 ? -19.754 4.153 17.771 1.00 92.56 89 GLU A N 1
ATOM 713 C CA . GLU A 1 89 ? -21.067 4.667 17.357 1.00 92.56 89 GLU A CA 1
ATOM 714 C C . GLU A 1 89 ? -21.328 4.445 15.862 1.00 92.56 89 GLU A C 1
ATOM 716 O O . GLU A 1 89 ? -22.386 3.932 15.498 1.00 92.56 89 GLU A O 1
ATOM 721 N N . HIS A 1 90 ? -20.362 4.794 15.005 1.00 90.38 90 HIS A N 1
ATOM 722 C CA . HIS A 1 90 ? -20.480 4.636 13.556 1.00 90.38 90 HIS A CA 1
ATOM 723 C C . HIS A 1 90 ? -20.679 3.169 13.163 1.00 90.38 90 HIS A C 1
ATOM 725 O O . HIS A 1 90 ? -21.645 2.846 12.476 1.00 90.38 90 HIS A O 1
ATOM 731 N N . PHE A 1 91 ? -19.833 2.260 13.656 1.00 88.50 91 PHE A N 1
ATOM 732 C CA . PHE A 1 91 ? -19.970 0.834 13.359 1.00 88.50 91 PHE A CA 1
ATOM 733 C C . PHE A 1 91 ? -21.259 0.244 13.922 1.00 88.50 91 PHE A C 1
ATOM 735 O O . PHE A 1 91 ? -21.879 -0.576 13.255 1.00 88.50 91 PHE A O 1
ATOM 742 N N . ARG A 1 92 ? -21.717 0.688 15.101 1.00 90.00 92 ARG A N 1
ATOM 743 C CA . ARG A 1 92 ? -23.020 0.270 15.634 1.00 90.00 92 ARG A CA 1
ATOM 744 C C . ARG A 1 92 ? -24.153 0.678 14.695 1.00 90.00 92 ARG A C 1
ATOM 746 O O . ARG A 1 92 ? -25.040 -0.131 14.467 1.00 90.00 92 ARG A O 1
ATOM 753 N N . SER A 1 93 ? -24.115 1.887 14.136 1.00 86.12 93 SER A N 1
ATOM 754 C CA . SER A 1 93 ? -25.112 2.331 13.155 1.00 86.12 93 SER A CA 1
ATOM 755 C C . SER A 1 93 ? -25.023 1.552 11.846 1.00 86.12 93 SER A C 1
ATOM 757 O O . SER A 1 93 ? -26.053 1.165 11.318 1.00 86.12 93 SER A O 1
ATOM 759 N N . VAL A 1 94 ? -23.821 1.326 11.314 1.00 85.50 94 VAL A N 1
ATOM 760 C CA . VAL A 1 94 ? -23.637 0.641 10.024 1.00 85.50 94 VAL A CA 1
ATOM 761 C C . VAL A 1 94 ? -24.014 -0.838 10.119 1.00 85.50 94 VAL A C 1
ATOM 763 O O . VAL A 1 94 ? -24.674 -1.359 9.226 1.00 85.50 94 VAL A O 1
ATOM 766 N N . LEU A 1 95 ? -23.613 -1.512 11.199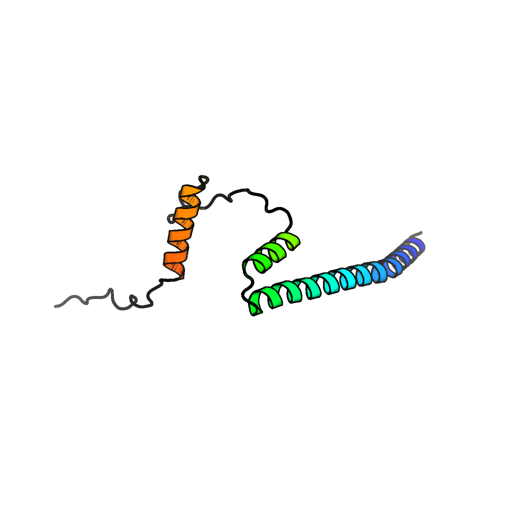 1.00 82.94 95 LEU A N 1
ATOM 767 C CA . LEU A 1 95 ? -23.772 -2.960 11.354 1.00 82.94 95 LEU A CA 1
ATOM 768 C C . LEU A 1 95 ? -25.109 -3.359 11.991 1.00 82.94 95 LEU A C 1
ATOM 770 O O . LEU A 1 95 ? -25.610 -4.435 11.689 1.00 82.94 95 LEU A O 1
ATOM 774 N N . ASN A 1 96 ? -25.703 -2.508 12.836 1.00 79.25 96 ASN A N 1
ATOM 775 C CA . ASN A 1 96 ? -26.992 -2.782 13.487 1.00 79.25 96 ASN A CA 1
ATOM 776 C C . ASN A 1 96 ? -28.145 -1.960 12.891 1.00 79.25 96 ASN A C 1
ATOM 778 O O . ASN A 1 96 ? -29.124 -1.688 13.587 1.00 79.25 96 ASN A O 1
ATOM 782 N N . CYS A 1 97 ? -28.042 -1.544 11.625 1.00 63.31 97 CYS A N 1
ATOM 783 C CA . CYS A 1 97 ? -29.145 -0.914 10.899 1.00 63.31 97 CYS A CA 1
ATOM 784 C C . CYS A 1 97 ? -30.325 -1.899 10.801 1.00 63.31 97 CYS A C 1
ATOM 786 O O . CYS A 1 97 ? -30.403 -2.713 9.884 1.00 63.31 97 CYS A O 1
ATOM 788 N N . SER A 1 98 ? -31.241 -1.835 11.770 1.00 59.84 98 SER A N 1
ATOM 789 C CA . SER A 1 98 ? -32.518 -2.541 11.718 1.00 59.84 98 SER A CA 1
ATOM 790 C C . SER A 1 98 ? -33.306 -2.007 10.525 1.00 59.84 98 SER A C 1
ATOM 792 O O . SER A 1 98 ? -33.636 -0.823 10.469 1.00 59.84 98 SER A O 1
ATOM 794 N N . SER A 1 99 ? -33.626 -2.869 9.562 1.00 59.56 99 SER A N 1
ATOM 795 C CA . SER A 1 99 ? -34.460 -2.541 8.398 1.00 59.56 99 SER A CA 1
ATOM 796 C C . SER A 1 99 ? -35.928 -2.249 8.755 1.00 59.56 99 SER A C 1
ATOM 798 O O . SER A 1 99 ? -36.752 -2.050 7.865 1.00 59.56 99 SER A O 1
ATOM 800 N N . ALA A 1 100 ? -36.277 -2.210 10.043 1.00 50.06 100 ALA A N 1
ATOM 801 C CA . ALA A 1 100 ? -37.624 -1.987 10.546 1.00 50.06 100 ALA A CA 1
ATOM 802 C C . ALA A 1 100 ? -37.754 -0.592 11.180 1.00 50.06 100 ALA A C 1
ATOM 804 O O . ALA A 1 100 ? -37.555 -0.445 12.381 1.00 50.06 100 ALA A O 1
ATOM 805 N N . ASN A 1 101 ? -38.050 0.429 10.364 1.00 51.97 101 ASN A N 1
ATOM 806 C CA . ASN A 1 101 ? -38.912 1.572 10.728 1.00 51.97 101 ASN A CA 1
ATOM 807 C C . ASN A 1 101 ? -39.054 2.561 9.555 1.00 51.97 101 ASN A C 1
ATOM 809 O O . ASN A 1 101 ? -38.534 3.677 9.579 1.00 51.97 101 ASN A O 1
ATOM 813 N N . ARG A 1 102 ? -39.770 2.151 8.499 1.00 46.47 102 ARG A N 1
ATOM 814 C CA . ARG A 1 102 ? -40.254 3.065 7.443 1.00 46.47 102 ARG A CA 1
ATOM 815 C C . ARG A 1 102 ? -41.726 2.861 7.049 1.00 46.47 102 ARG A C 1
ATOM 817 O O . ARG A 1 102 ? -42.125 3.226 5.953 1.00 46.47 102 ARG A O 1
ATOM 824 N N . TYR A 1 103 ? -42.535 2.371 7.980 1.00 46.97 103 TYR A N 1
ATOM 825 C CA . TYR A 1 103 ? -43.987 2.571 8.011 1.00 46.97 103 TYR A CA 1
ATOM 826 C C . TYR A 1 103 ? -44.279 2.947 9.478 1.00 46.97 103 TYR A C 1
ATOM 828 O O . TYR A 1 103 ? -43.760 2.278 10.360 1.00 46.97 103 TYR A O 1
ATOM 836 N N . ASP A 1 104 ? -44.979 3.998 9.884 1.00 44.97 104 ASP A N 1
ATOM 837 C CA . ASP A 1 104 ? -45.860 4.927 9.197 1.00 44.97 104 ASP A CA 1
ATOM 838 C C . ASP A 1 104 ? -45.993 6.154 10.129 1.00 44.97 104 ASP A C 1
ATOM 840 O O . ASP A 1 104 ? -46.433 6.022 11.270 1.00 44.97 104 ASP A O 1
ATOM 844 N N . LEU A 1 105 ? -45.579 7.346 9.694 1.00 50.91 105 LEU A N 1
ATOM 845 C CA . LEU A 1 105 ? -45.915 8.615 10.361 1.00 50.91 105 LEU A CA 1
ATOM 846 C C . LEU A 1 105 ? -46.941 9.323 9.477 1.00 50.91 105 LEU A C 1
ATOM 848 O O . LEU A 1 105 ? -46.659 10.330 8.829 1.00 50.91 105 LEU A O 1
ATOM 852 N N . ARG A 1 106 ? -48.138 8.740 9.404 1.00 44.47 106 ARG A N 1
ATOM 853 C CA . ARG A 1 106 ? -49.329 9.417 8.893 1.00 44.47 106 ARG A CA 1
ATOM 854 C C . ARG A 1 106 ? -50.583 8.795 9.503 1.00 44.47 106 ARG A C 1
ATOM 856 O O . ARG A 1 106 ? -51.253 7.975 8.890 1.00 44.47 106 ARG A O 1
ATOM 863 N N . HIS A 1 107 ? -50.922 9.218 10.716 1.00 55.66 107 HIS A N 1
ATOM 864 C CA . HIS A 1 107 ? -52.303 9.094 11.179 1.00 55.66 107 HIS A CA 1
ATOM 865 C C . HIS A 1 107 ? -53.185 10.066 10.371 1.00 55.66 107 HIS A C 1
ATOM 867 O O . HIS A 1 107 ? -52.800 11.231 10.228 1.00 55.66 107 HIS A O 1
ATOM 873 N N . PRO A 1 108 ? -54.341 9.637 9.831 1.00 52.91 108 PRO A N 1
ATOM 874 C CA . PRO A 1 108 ? -55.327 10.558 9.280 1.00 52.91 108 PRO A CA 1
ATOM 875 C C . PRO A 1 108 ? -56.156 11.175 10.421 1.00 52.91 108 PRO A C 1
ATOM 877 O O . PRO A 1 108 ? -56.375 10.509 11.438 1.00 52.91 108 PRO A O 1
ATOM 880 N N . PRO A 1 109 ? -56.634 12.425 10.290 1.00 51.75 109 PRO A N 1
ATOM 881 C CA . PRO A 1 109 ? -57.546 12.985 11.270 1.00 51.75 109 PRO A CA 1
ATOM 882 C C . PRO A 1 109 ? -58.931 12.367 11.065 1.00 51.75 109 PRO A C 1
ATOM 884 O O . PRO A 1 109 ? -59.487 12.389 9.970 1.00 51.75 109 PRO A O 1
ATOM 887 N N . THR A 1 110 ? -59.484 11.808 12.134 1.00 56.69 110 THR A N 1
ATOM 888 C CA . THR A 1 110 ? -60.905 11.479 12.241 1.00 56.69 110 THR A CA 1
ATOM 889 C C . THR A 1 110 ? -61.729 12.760 12.307 1.00 56.69 110 THR A C 1
ATOM 891 O O . THR A 1 110 ? -61.614 13.490 13.291 1.00 56.69 110 THR A O 1
ATOM 894 N N . THR A 1 111 ? -62.567 13.013 11.301 1.00 58.53 111 THR A N 1
ATOM 895 C CA . THR A 1 111 ? -63.978 13.437 11.422 1.00 58.53 111 THR A CA 1
ATOM 896 C C . THR A 1 111 ? -64.673 13.133 10.100 1.00 58.53 111 THR A C 1
ATOM 898 O O . THR A 1 111 ? -64.086 13.473 9.050 1.00 58.53 111 THR A O 1
#